Protein AF-A0A7S2AMC4-F1 (afdb_monomer_lite)

Secondary structure (DSSP, 8-state):
--------SS-----EEEETTEEEEPPPPS-GGGGS----THHHHTT-PEEEEETTS-HHHHHHHHTTS-TT-EEEEES--EE--HHHHHHHHHHHHTT----HHHHHS-EE-B-PPPPPTT-S-----B--GGGGHHHHHHHHT-

Organism: NCBI:txid327968

pLDDT: mean 94.4, std 9.51, range [54.88, 98.69]

Sequence (146 aa):
PVGIGVSCSADRQAKAKITEEGVFLEELETEPAKYLPDVQEGALEKGGEIVKVDLNNPMEDNLKLLSKYPVKTRLALTGTIIVARDIAHARMQQMIDEGKGLPDYIKKYPVYYAGPAKTPAGMPSGSFGPTTAGRMDPYVGPFQSL

InterPro domains:
  IPR004647 Fe-S hydro-lyase, tartrate dehydratase beta-type, catalytic domain [PF05683] (22-144)
  IPR036660 Fe-S hydro-lyase, tartrate dehydratase beta-type, catalytic domain superfamily [G3DSA:3.20.130.10] (40-146)
  IPR036660 Fe-S hydro-lyase, tartrate dehydratase beta-type, catalytic domain superfamily [SSF117457] (53-144)
  IPR051208 Class-I Fumarase/Tartrate Dehydratase [PTHR30389] (1-145)

Foldseek 3Di:
DDDDDDDDPPNDDKDWDQDPVGIDIHDDDPCCVVVDDDDDVVVVCVLDDEAEAEQVPWPVVSVVVVVVDDPSHHYDYDYDEAEDADVRLVVQVVCVVVVNHHDPRPVGGHYFHWDFDDADPPHPGHDIDGDDPVSNVVRPVVNVVD

Radius of gyration: 21.95 Å; chains: 1; bounding box: 49×46×64 Å

Structure (mmCIF, N/CA/C/O backbone):
data_AF-A0A7S2AMC4-F1
#
_entry.id   AF-A0A7S2AMC4-F1
#
loop_
_atom_site.group_PDB
_atom_site.id
_atom_site.type_symbol
_atom_site.label_atom_id
_atom_site.label_alt_id
_atom_site.label_comp_id
_atom_site.label_asym_id
_atom_site.label_entity_id
_atom_site.label_seq_id
_atom_site.pdbx_PDB_ins_code
_atom_site.Cartn_x
_atom_site.Cartn_y
_atom_site.Cartn_z
_atom_site.occupancy
_atom_site.B_iso_or_equiv
_atom_site.auth_seq_id
_atom_site.auth_comp_id
_atom_site.auth_asym_id
_atom_site.auth_atom_id
_atom_site.pdbx_PDB_model_num
ATOM 1 N N . PRO A 1 1 ? 18.591 26.266 -15.839 1.00 84.44 1 PRO A N 1
ATOM 2 C CA . PRO A 1 1 ? 17.457 25.623 -15.125 1.00 84.44 1 PRO A CA 1
ATOM 3 C C . PRO A 1 1 ? 17.989 24.421 -14.335 1.00 84.44 1 PRO A C 1
ATOM 5 O O . PRO A 1 1 ? 18.938 23.802 -14.807 1.00 84.44 1 PRO A O 1
ATOM 8 N N . VAL A 1 2 ? 17.429 24.116 -13.161 1.00 94.00 2 VAL A N 1
ATOM 9 C CA . VAL A 1 2 ? 17.822 22.954 -12.339 1.00 94.00 2 VAL A CA 1
ATOM 10 C C . VAL A 1 2 ? 16.603 22.052 -12.169 1.00 94.00 2 VAL A C 1
ATOM 12 O O . VAL A 1 2 ? 15.536 22.539 -11.808 1.00 94.00 2 VAL A O 1
ATOM 15 N N . GLY A 1 3 ? 16.757 20.759 -12.457 1.00 96.94 3 GLY A N 1
ATOM 16 C CA . GLY A 1 3 ? 15.725 19.738 -12.272 1.00 96.94 3 GLY A CA 1
ATOM 17 C C . GLY A 1 3 ? 16.193 18.668 -11.289 1.00 96.94 3 GLY A C 1
ATOM 18 O O . GLY A 1 3 ? 17.372 18.322 -11.274 1.00 96.94 3 GLY A O 1
ATOM 19 N N . ILE A 1 4 ? 15.270 18.157 -10.474 1.00 97.31 4 ILE A N 1
ATOM 20 C CA . ILE A 1 4 ? 15.518 17.088 -9.500 1.00 97.31 4 ILE A CA 1
ATOM 21 C C . ILE A 1 4 ? 14.475 15.995 -9.735 1.00 97.31 4 ILE A C 1
ATOM 23 O O . ILE A 1 4 ? 13.281 16.280 -9.807 1.00 97.31 4 ILE A O 1
ATOM 27 N N . GLY A 1 5 ? 14.931 14.751 -9.859 1.00 96.56 5 GLY A N 1
ATOM 28 C CA . GLY A 1 5 ? 14.093 13.576 -10.070 1.00 96.56 5 GLY A CA 1
ATOM 29 C C . GLY A 1 5 ? 14.729 12.343 -9.439 1.00 96.56 5 GLY A C 1
ATOM 30 O O . GLY A 1 5 ? 15.911 12.352 -9.101 1.00 96.56 5 GLY A O 1
ATOM 31 N N . VAL A 1 6 ? 13.934 11.293 -9.259 1.00 97.88 6 VAL A N 1
ATOM 32 C CA . VAL A 1 6 ? 14.369 10.037 -8.640 1.00 97.88 6 VAL A CA 1
ATOM 33 C C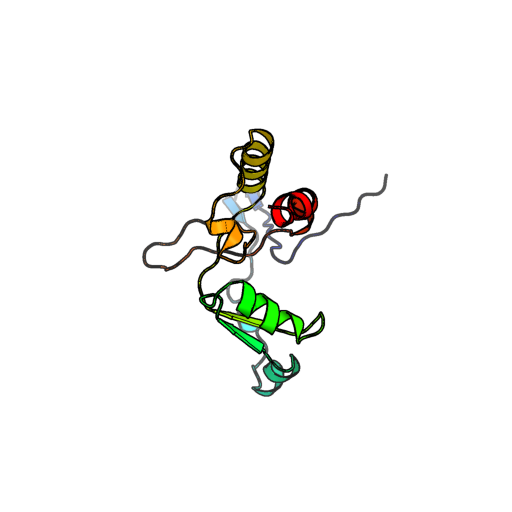 . VAL A 1 6 ? 13.881 8.852 -9.462 1.00 97.88 6 VAL A C 1
ATOM 35 O O . VAL A 1 6 ? 12.782 8.899 -10.016 1.00 97.88 6 VAL A O 1
ATOM 38 N N . SER A 1 7 ? 14.673 7.781 -9.490 1.00 97.44 7 SER A N 1
ATOM 39 C CA . SER A 1 7 ? 14.153 6.441 -9.761 1.00 97.44 7 SER A CA 1
ATOM 40 C C . SER A 1 7 ? 13.874 5.751 -8.429 1.00 97.44 7 SER A C 1
ATOM 42 O O . SER A 1 7 ? 14.609 5.931 -7.457 1.00 97.44 7 SER A O 1
ATOM 44 N N . CYS A 1 8 ? 12.762 5.031 -8.350 1.00 96.75 8 CYS A N 1
ATOM 45 C CA . CYS A 1 8 ? 12.323 4.374 -7.119 1.00 96.75 8 CYS A CA 1
ATOM 46 C C . CYS A 1 8 ? 12.836 2.928 -7.049 1.00 96.75 8 CYS A C 1
ATOM 48 O O . CYS A 1 8 ? 13.524 2.468 -7.950 1.00 96.75 8 CYS A O 1
ATOM 50 N N . SER A 1 9 ? 12.457 2.170 -6.015 1.00 96.94 9 SER A N 1
ATOM 51 C CA . SER A 1 9 ? 12.808 0.741 -5.913 1.00 96.94 9 SER A CA 1
ATOM 52 C C . SER A 1 9 ? 12.340 -0.097 -7.108 1.00 96.94 9 SER A C 1
ATOM 54 O O . SER A 1 9 ? 12.904 -1.149 -7.377 1.00 96.94 9 SER A O 1
ATOM 56 N N . ALA A 1 10 ? 11.312 0.358 -7.829 1.00 96.12 10 ALA A N 1
ATOM 57 C CA . ALA A 1 10 ? 10.878 -0.231 -9.089 1.00 96.12 10 ALA A CA 1
ATOM 58 C C . ALA A 1 10 ? 11.590 0.437 -10.284 1.00 96.12 10 ALA A C 1
ATOM 60 O O . ALA A 1 10 ? 10.920 0.961 -11.183 1.00 96.12 10 ALA A O 1
ATOM 61 N N . ASP A 1 11 ? 12.925 0.424 -10.254 1.00 97.56 11 ASP A N 1
ATOM 62 C CA . ASP A 1 11 ? 13.824 0.920 -11.304 1.00 97.56 11 ASP A CA 1
ATOM 63 C C . ASP A 1 11 ? 13.718 0.019 -12.541 1.00 97.56 11 ASP A C 1
ATOM 65 O O . ASP A 1 11 ? 14.034 -1.169 -12.489 1.00 97.56 11 ASP A O 1
ATOM 69 N N . ARG A 1 12 ? 13.123 0.536 -13.619 1.00 97.56 12 ARG A N 1
ATOM 70 C CA . ARG A 1 12 ? 12.601 -0.274 -14.733 1.00 97.56 12 ARG A CA 1
ATOM 71 C C . ARG A 1 12 ? 12.809 0.441 -16.059 1.00 97.56 12 ARG A C 1
ATOM 73 O O . ARG A 1 12 ? 11.884 1.036 -16.612 1.00 97.56 12 ARG A O 1
ATOM 80 N N . GLN A 1 13 ? 14.021 0.331 -16.576 1.00 97.88 13 GLN A N 1
ATOM 81 C CA . GLN A 1 13 ? 14.412 0.792 -17.902 1.00 97.88 13 GLN A CA 1
ATOM 82 C C . GLN A 1 13 ? 15.169 -0.321 -18.623 1.00 97.88 13 GLN A C 1
ATOM 84 O O . GLN A 1 13 ? 15.856 -1.114 -17.988 1.00 97.88 13 GLN A O 1
ATOM 89 N N . ALA A 1 14 ? 15.036 -0.360 -19.946 1.00 98.12 14 ALA A N 1
ATOM 90 C CA . ALA A 1 14 ? 15.844 -1.200 -20.817 1.00 98.12 14 ALA A CA 1
ATOM 91 C C . ALA A 1 14 ? 16.084 -0.451 -22.132 1.00 98.12 14 ALA A C 1
ATOM 93 O O . ALA A 1 14 ? 15.144 0.066 -22.743 1.00 98.12 14 ALA A O 1
ATOM 94 N N . LYS A 1 15 ? 17.339 -0.360 -22.564 1.00 98.38 15 LYS A N 1
ATOM 95 C CA . LYS A 1 15 ? 17.722 0.201 -23.863 1.00 98.38 15 LYS A CA 1
ATOM 96 C C . LYS A 1 15 ? 17.485 -0.823 -24.965 1.00 98.38 15 LYS A C 1
ATOM 98 O O . LYS A 1 15 ? 17.599 -2.021 -24.746 1.00 98.38 15 LYS A O 1
ATOM 103 N N . ALA A 1 16 ? 17.219 -0.352 -26.175 1.00 98.44 16 ALA A N 1
ATOM 104 C CA . ALA A 1 16 ? 17.130 -1.196 -27.360 1.00 98.44 16 ALA A CA 1
ATOM 105 C C . ALA A 1 16 ? 17.794 -0.503 -28.553 1.00 98.44 16 ALA A C 1
ATOM 107 O O . ALA A 1 16 ? 17.877 0.726 -28.594 1.00 98.44 16 ALA A O 1
ATOM 108 N N . LYS A 1 17 ? 18.257 -1.285 -29.528 1.00 98.44 17 LYS A N 1
ATOM 109 C CA . LYS A 1 17 ? 18.746 -0.777 -30.817 1.00 98.44 17 LYS A CA 1
ATOM 110 C C . LYS A 1 17 ? 18.361 -1.724 -31.949 1.00 98.44 17 LYS A C 1
ATOM 112 O O . LYS A 1 17 ? 18.228 -2.926 -31.741 1.00 98.44 17 LYS A O 1
ATOM 117 N N . ILE A 1 18 ? 18.206 -1.172 -33.147 1.00 98.69 18 ILE A N 1
ATOM 118 C CA . ILE A 1 18 ? 17.963 -1.921 -34.382 1.00 98.69 18 ILE A CA 1
ATOM 119 C C . ILE A 1 18 ? 19.137 -1.633 -35.314 1.00 98.69 18 ILE A C 1
ATOM 121 O O . ILE A 1 18 ? 19.506 -0.471 -35.490 1.00 98.69 18 ILE A O 1
ATOM 125 N N . THR A 1 19 ? 19.735 -2.677 -35.874 1.00 98.19 19 THR A N 1
ATOM 126 C CA . THR A 1 19 ? 20.827 -2.586 -36.851 1.00 98.19 19 THR A CA 1
ATOM 127 C C . THR A 1 19 ? 20.517 -3.482 -38.051 1.00 98.19 19 THR A C 1
ATOM 129 O O . THR A 1 19 ? 19.498 -4.173 -38.071 1.00 98.19 19 THR A O 1
ATOM 132 N N . GLU A 1 20 ? 21.397 -3.493 -39.053 1.00 98.25 20 GLU A N 1
ATOM 133 C CA . GLU A 1 20 ? 21.318 -4.452 -40.166 1.00 98.25 20 GLU A CA 1
ATOM 134 C C . GLU A 1 20 ? 21.413 -5.921 -39.712 1.00 98.25 20 GLU A C 1
ATOM 136 O O . GLU A 1 20 ? 20.915 -6.811 -40.395 1.00 98.25 20 GLU A O 1
ATOM 141 N N . GLU A 1 21 ? 21.988 -6.169 -38.532 1.00 97.69 21 GLU A N 1
ATOM 142 C CA . GLU A 1 21 ? 22.149 -7.501 -37.939 1.00 97.69 21 GLU A CA 1
ATOM 143 C C . GLU A 1 21 ? 20.908 -7.962 -37.153 1.00 97.69 21 GLU A C 1
ATOM 145 O O . GLU A 1 21 ? 20.806 -9.135 -36.800 1.00 97.69 21 GLU A O 1
ATOM 150 N N . GLY A 1 22 ? 19.957 -7.061 -36.868 1.00 98.50 22 GLY A N 1
ATOM 151 C CA . GLY A 1 22 ? 18.700 -7.398 -36.200 1.00 98.50 22 GLY A CA 1
ATOM 152 C C . GLY A 1 22 ? 18.280 -6.434 -35.089 1.00 98.50 22 GLY A C 1
ATOM 153 O O . GLY A 1 22 ? 18.605 -5.245 -35.091 1.00 98.50 22 GLY A O 1
ATOM 154 N N . VAL A 1 23 ? 17.498 -6.959 -34.142 1.00 98.44 23 VAL A N 1
ATOM 155 C CA . VAL A 1 23 ? 16.931 -6.216 -33.008 1.00 98.44 23 VAL A CA 1
ATOM 156 C C . VAL A 1 23 ? 17.636 -6.637 -31.725 1.00 98.44 23 VAL A C 1
ATOM 158 O O . VAL A 1 23 ? 17.700 -7.820 -31.406 1.00 98.44 23 VAL A O 1
ATOM 161 N N . PHE A 1 24 ? 18.121 -5.656 -30.970 1.00 98.44 24 PHE A N 1
ATOM 162 C CA . PHE A 1 24 ? 18.874 -5.858 -29.738 1.00 98.44 24 PHE A CA 1
ATOM 163 C C . PHE A 1 24 ? 18.172 -5.164 -28.578 1.00 98.44 24 PHE A C 1
ATOM 165 O O . PHE A 1 24 ? 17.702 -4.031 -28.711 1.00 98.44 24 PHE A O 1
ATOM 172 N N . LEU A 1 25 ? 18.167 -5.826 -27.427 1.00 98.56 25 LEU A N 1
ATOM 173 C CA . LEU A 1 25 ? 17.632 -5.327 -26.167 1.00 98.56 25 LEU A CA 1
ATOM 174 C C . LEU A 1 25 ? 18.726 -5.422 -25.096 1.00 98.56 25 LEU A C 1
ATOM 176 O O . LEU A 1 25 ? 19.546 -6.335 -25.135 1.00 98.56 25 LEU A O 1
ATOM 180 N N . GLU A 1 26 ? 18.755 -4.464 -24.173 1.00 98.56 26 GLU A N 1
ATOM 181 C CA . GLU A 1 26 ? 19.620 -4.482 -22.995 1.00 98.56 26 GLU A CA 1
ATOM 182 C C . GLU A 1 26 ? 19.360 -5.741 -22.169 1.00 98.56 26 GLU A C 1
ATOM 184 O O . GLU A 1 26 ? 18.217 -6.054 -21.826 1.00 98.56 26 GLU A O 1
ATOM 189 N N . GLU A 1 27 ? 20.434 -6.462 -21.864 1.00 98.12 27 GLU A N 1
ATOM 190 C CA . GLU A 1 27 ? 20.382 -7.624 -20.993 1.00 98.12 27 GLU A CA 1
ATOM 191 C C . GLU A 1 27 ? 20.265 -7.158 -19.540 1.00 98.12 27 GLU A C 1
ATOM 193 O O . GLU A 1 27 ? 21.108 -6.415 -19.035 1.00 98.12 27 GLU A O 1
ATOM 198 N N . LEU A 1 28 ? 19.191 -7.584 -18.879 1.00 98.19 28 LEU A N 1
ATOM 199 C CA . LEU A 1 28 ? 18.992 -7.391 -17.447 1.00 98.19 28 LEU A CA 1
ATOM 200 C C . LEU A 1 28 ? 19.415 -8.650 -16.687 1.00 98.19 28 LEU A C 1
ATOM 202 O O . LEU A 1 28 ? 19.503 -9.737 -17.254 1.00 98.19 28 LEU A O 1
ATOM 206 N N . GLU A 1 29 ? 19.623 -8.508 -15.380 1.00 97.56 29 GLU A N 1
ATOM 207 C CA . GLU A 1 29 ? 19.913 -9.640 -14.501 1.00 97.56 29 GLU A CA 1
ATOM 208 C C . GLU A 1 29 ? 18.783 -10.681 -14.521 1.00 97.56 29 GLU A C 1
ATOM 210 O O . GLU A 1 29 ? 17.628 -10.357 -14.233 1.00 97.56 29 GLU A O 1
ATOM 215 N N . THR A 1 30 ? 19.129 -11.943 -14.786 1.00 97.69 30 THR A N 1
ATOM 216 C CA . THR A 1 30 ? 18.181 -13.071 -14.797 1.00 97.69 30 THR A CA 1
ATOM 217 C C . THR A 1 30 ? 18.292 -13.969 -13.562 1.00 97.69 30 THR A C 1
ATOM 219 O O . THR A 1 30 ? 17.340 -14.685 -13.253 1.00 97.69 30 THR A O 1
ATOM 222 N N . GLU A 1 31 ? 19.382 -13.871 -12.790 1.00 97.31 31 GLU A N 1
ATOM 223 C CA . GLU A 1 31 ? 19.621 -14.615 -11.548 1.00 97.31 31 GLU A CA 1
ATOM 224 C C . GLU A 1 31 ? 19.772 -13.672 -10.333 1.00 97.31 31 GLU A C 1
ATOM 226 O O . GLU A 1 31 ? 20.808 -13.653 -9.658 1.00 97.31 31 GLU A O 1
ATOM 231 N N . PRO A 1 32 ? 18.732 -12.888 -9.976 1.00 96.06 32 PRO A N 1
ATOM 232 C CA . PRO A 1 32 ? 18.831 -11.893 -8.905 1.00 96.06 32 PRO A CA 1
ATOM 233 C C . PRO A 1 32 ? 19.071 -12.506 -7.515 1.00 96.06 32 PRO A C 1
ATOM 235 O O . PRO A 1 32 ? 19.510 -11.808 -6.603 1.00 96.06 32 PRO A O 1
ATOM 238 N N . ALA A 1 33 ? 18.817 -13.807 -7.342 1.00 94.94 33 ALA A N 1
ATOM 239 C CA . ALA A 1 33 ? 19.014 -14.516 -6.079 1.00 94.94 33 ALA A CA 1
ATOM 240 C C . ALA A 1 33 ? 20.468 -14.469 -5.576 1.00 94.94 33 ALA A C 1
ATOM 242 O O . ALA A 1 33 ? 20.681 -14.525 -4.370 1.00 94.94 33 ALA A O 1
ATOM 243 N N . LYS A 1 34 ? 21.460 -14.286 -6.459 1.00 95.00 34 LYS A N 1
ATOM 244 C CA . LYS A 1 34 ? 22.877 -14.158 -6.067 1.00 95.00 34 LYS A CA 1
ATOM 245 C C . LYS A 1 34 ? 23.183 -12.924 -5.210 1.00 95.00 34 LYS A C 1
ATOM 247 O O . LYS A 1 34 ? 24.234 -12.863 -4.583 1.00 95.00 34 LYS A O 1
ATOM 252 N N . TYR A 1 35 ? 22.286 -11.937 -5.201 1.00 93.94 35 TYR A N 1
ATOM 253 C CA . TYR A 1 35 ? 22.394 -10.748 -4.354 1.00 93.94 35 TYR A CA 1
ATOM 254 C C . TYR A 1 35 ? 21.725 -10.927 -2.984 1.00 93.94 35 TYR A C 1
ATOM 256 O O . TYR A 1 35 ? 21.803 -10.022 -2.152 1.00 93.94 35 TYR A O 1
ATOM 264 N N . LEU A 1 36 ? 21.052 -12.059 -2.734 1.00 90.62 36 LEU A N 1
ATOM 265 C CA . LEU A 1 36 ? 20.492 -12.352 -1.419 1.00 90.62 36 LEU A CA 1
ATOM 266 C C . LEU A 1 36 ? 21.629 -12.693 -0.444 1.00 90.62 36 LEU A C 1
ATOM 268 O O . LEU A 1 36 ? 22.444 -13.563 -0.747 1.00 90.62 36 LEU A O 1
ATOM 272 N N . PRO A 1 37 ? 21.701 -12.034 0.724 1.00 86.75 37 PRO A N 1
ATOM 273 C CA . PRO A 1 37 ? 22.659 -12.411 1.753 1.00 86.75 37 PRO A CA 1
ATOM 274 C C . PRO A 1 37 ? 22.268 -13.752 2.386 1.00 86.75 37 PRO A C 1
ATOM 276 O O . PRO A 1 37 ? 21.080 -14.071 2.483 1.00 86.75 37 PRO A O 1
ATOM 279 N N . ASP A 1 38 ? 23.252 -14.490 2.902 1.00 84.19 38 ASP A N 1
ATOM 280 C CA . ASP A 1 38 ? 22.995 -15.666 3.735 1.00 84.19 38 ASP A CA 1
ATOM 281 C C . ASP A 1 38 ? 22.181 -15.251 4.971 1.00 84.19 38 ASP A C 1
ATOM 283 O O . ASP A 1 38 ? 22.629 -14.467 5.816 1.00 84.19 38 ASP A O 1
ATOM 287 N N . VAL A 1 39 ? 20.943 -15.741 5.059 1.00 70.62 39 VAL A N 1
ATOM 288 C CA . VAL A 1 39 ? 20.004 -15.362 6.118 1.00 70.62 39 VAL A CA 1
ATOM 289 C C . VAL A 1 39 ? 20.417 -16.046 7.418 1.00 70.62 39 VAL A C 1
ATOM 291 O O . VAL A 1 39 ? 20.133 -17.218 7.639 1.00 70.62 39 VAL A O 1
ATOM 294 N N . GLN A 1 40 ? 21.075 -15.305 8.305 1.00 66.25 40 GLN A N 1
ATOM 295 C CA . GLN A 1 40 ? 21.269 -15.724 9.693 1.00 66.25 40 GLN A CA 1
ATOM 296 C C . GLN A 1 40 ? 19.997 -15.389 10.483 1.00 66.25 40 GLN A C 1
ATOM 298 O O . GLN A 1 40 ? 19.512 -14.261 10.396 1.00 66.25 40 GLN A O 1
ATOM 303 N N . GLU A 1 41 ? 19.465 -16.332 11.267 1.00 58.59 41 GLU A N 1
ATOM 304 C CA . GLU A 1 41 ? 18.220 -16.165 12.046 1.00 58.59 41 GLU A CA 1
ATOM 305 C C . GLU A 1 41 ? 18.202 -14.862 12.878 1.00 58.59 41 GLU A C 1
ATOM 307 O O . GLU A 1 41 ? 17.189 -14.163 12.927 1.00 58.59 41 GLU A O 1
ATOM 312 N N . GLY A 1 42 ? 19.356 -14.436 13.409 1.00 56.88 42 GLY A N 1
ATOM 313 C CA . GLY A 1 42 ? 19.501 -13.187 14.171 1.00 56.88 42 GLY A CA 1
ATOM 314 C C . GLY A 1 42 ? 19.389 -11.882 13.361 1.00 56.88 42 GLY A C 1
ATOM 315 O O . GLY A 1 42 ? 19.241 -10.806 13.942 1.00 56.88 42 GLY A O 1
ATOM 316 N N . ALA A 1 43 ? 19.436 -11.918 12.025 1.00 58.94 43 ALA A N 1
ATOM 317 C CA . ALA A 1 43 ? 19.258 -10.724 11.191 1.00 58.94 43 ALA A CA 1
ATOM 318 C C . ALA A 1 43 ? 17.800 -10.226 11.187 1.00 58.94 43 ALA A C 1
ATOM 320 O O . ALA A 1 43 ? 17.562 -9.024 11.052 1.00 58.94 43 ALA A O 1
ATOM 321 N N . LEU A 1 44 ? 16.832 -11.128 11.392 1.00 55.91 44 LEU A N 1
ATOM 322 C CA . LEU A 1 44 ? 15.398 -10.819 11.464 1.00 55.91 44 LEU A CA 1
ATOM 323 C C . LEU A 1 44 ? 14.983 -10.265 12.841 1.00 55.91 44 LEU A C 1
ATOM 325 O O . LEU A 1 44 ? 14.035 -9.475 12.938 1.00 55.91 44 LEU A O 1
ATOM 329 N N . GLU A 1 45 ? 15.731 -10.619 13.890 1.00 54.88 45 GLU A N 1
ATOM 330 C CA . GLU A 1 45 ? 15.515 -10.160 15.270 1.00 54.88 45 GLU A CA 1
ATOM 331 C C . GLU A 1 45 ? 15.943 -8.704 15.500 1.00 54.88 45 GLU A C 1
ATOM 333 O O . GLU A 1 45 ? 15.400 -8.021 16.369 1.00 54.88 45 GLU A O 1
ATOM 338 N N . LYS A 1 46 ? 16.835 -8.161 14.656 1.00 56.38 46 LYS A N 1
ATOM 339 C CA . LYS A 1 46 ? 17.252 -6.744 14.713 1.00 56.38 46 LYS A CA 1
ATOM 340 C C . LYS A 1 46 ? 16.103 -5.748 14.498 1.00 56.38 46 LYS A C 1
ATOM 342 O O . LYS A 1 46 ? 16.270 -4.563 14.769 1.00 56.38 46 LYS A O 1
ATOM 347 N N . GLY A 1 47 ? 14.946 -6.207 14.014 1.00 61.00 47 GLY A N 1
ATOM 348 C CA . GLY A 1 47 ? 13.753 -5.385 13.792 1.00 61.00 47 GLY A CA 1
ATOM 349 C C . GLY A 1 47 ? 12.882 -5.132 15.031 1.00 61.00 47 GLY A C 1
ATOM 350 O O . GLY A 1 47 ? 11.811 -4.545 14.881 1.00 61.00 47 GLY A O 1
ATOM 351 N N . GLY A 1 48 ? 13.297 -5.586 16.220 1.00 71.00 48 GLY A N 1
ATOM 352 C CA . GLY A 1 48 ? 12.558 -5.399 17.473 1.00 71.00 48 GLY A CA 1
ATOM 353 C C . GLY A 1 48 ? 11.297 -6.262 17.592 1.00 71.00 48 GLY A C 1
ATOM 354 O O . GLY A 1 48 ? 10.973 -7.057 16.704 1.00 71.00 48 GLY A O 1
ATOM 355 N N . GLU A 1 49 ? 10.575 -6.104 18.701 1.00 83.25 49 GLU A N 1
ATOM 356 C CA . GLU A 1 49 ? 9.329 -6.829 18.972 1.00 83.25 49 GLU A CA 1
ATOM 357 C C . GLU A 1 49 ? 8.263 -6.538 17.897 1.00 83.25 49 GLU A C 1
ATOM 359 O O . GLU A 1 49 ? 8.077 -5.395 17.473 1.00 83.25 49 GLU A O 1
ATOM 364 N N . ILE A 1 50 ? 7.577 -7.586 17.428 1.00 91.62 50 ILE A N 1
ATOM 365 C CA . ILE A 1 50 ? 6.454 -7.476 16.488 1.00 91.62 50 ILE A CA 1
ATOM 366 C C . ILE A 1 50 ? 5.160 -7.633 17.269 1.00 91.62 50 ILE A C 1
ATOM 368 O O . ILE A 1 50 ? 4.873 -8.712 17.790 1.00 91.62 50 ILE A O 1
ATOM 372 N N . VAL A 1 51 ? 4.328 -6.596 17.260 1.00 94.88 51 VAL A N 1
ATOM 373 C CA . VAL A 1 51 ? 2.981 -6.682 17.823 1.00 94.88 51 VAL A CA 1
ATOM 374 C C . VAL A 1 51 ? 2.049 -7.289 16.778 1.00 94.88 51 VAL A C 1
ATOM 376 O O . VAL A 1 51 ? 1.868 -6.741 15.688 1.00 94.88 51 VAL A O 1
ATOM 379 N N . LYS A 1 52 ? 1.450 -8.437 17.096 1.00 96.69 52 LYS A N 1
ATOM 380 C CA . LYS A 1 52 ? 0.429 -9.067 16.251 1.00 96.69 52 LYS A CA 1
ATOM 381 C C . LYS A 1 52 ? -0.924 -8.405 16.502 1.00 96.69 52 LYS A C 1
ATOM 383 O O . LYS A 1 52 ? -1.321 -8.246 17.652 1.00 96.69 52 LYS A O 1
ATOM 388 N N . VAL A 1 53 ? -1.628 -8.046 15.434 1.00 97.75 53 VAL A N 1
ATOM 389 C CA . VAL A 1 53 ? -2.936 -7.381 15.495 1.00 97.75 53 VAL A CA 1
ATOM 390 C C . VAL A 1 53 ? -3.925 -8.145 14.622 1.00 97.75 53 VAL A C 1
ATOM 392 O O . VAL A 1 53 ? -3.700 -8.303 13.420 1.00 97.75 53 VAL A O 1
ATOM 395 N N . ASP A 1 54 ? -5.021 -8.603 15.225 1.00 98.06 54 ASP A N 1
ATOM 396 C CA . ASP A 1 54 ? -6.142 -9.214 14.508 1.00 98.06 54 ASP A CA 1
ATOM 397 C C . ASP A 1 54 ? -7.203 -8.156 14.178 1.00 98.06 54 ASP A C 1
ATOM 399 O O . ASP A 1 54 ? -7.941 -7.684 15.043 1.00 98.06 54 ASP A O 1
ATOM 403 N N . LEU A 1 55 ? -7.270 -7.796 12.900 1.00 98.19 55 LEU A N 1
ATOM 404 C CA . LEU A 1 55 ? -8.160 -6.791 12.334 1.00 98.19 55 LEU A CA 1
ATOM 405 C C . LEU A 1 55 ? -9.622 -7.242 12.259 1.00 98.19 55 LEU A C 1
ATOM 407 O O . LEU A 1 55 ? -10.482 -6.419 11.960 1.00 98.19 55 LEU A O 1
ATOM 411 N N . ASN A 1 56 ? -9.920 -8.520 12.512 1.00 97.44 56 ASN A N 1
ATOM 412 C CA . ASN A 1 56 ? -11.303 -8.994 12.574 1.00 97.44 56 ASN A CA 1
ATOM 413 C C . ASN A 1 56 ? -11.988 -8.645 13.905 1.00 97.44 56 ASN A C 1
ATOM 415 O O . ASN A 1 56 ? -13.207 -8.780 14.012 1.00 97.44 56 ASN A O 1
ATOM 419 N N . ASN A 1 57 ? -11.231 -8.177 14.904 1.00 96.75 57 ASN A N 1
ATOM 420 C CA . ASN A 1 57 ? -11.804 -7.591 16.113 1.00 96.75 57 ASN A CA 1
ATOM 421 C C . ASN A 1 57 ? -12.551 -6.281 15.799 1.00 96.75 57 ASN A C 1
ATOM 423 O O . ASN A 1 57 ? -12.228 -5.607 14.815 1.00 96.75 57 ASN A O 1
ATOM 427 N N . PRO A 1 58 ? -13.514 -5.865 16.645 1.00 96.62 58 PRO A N 1
ATOM 428 C CA . PRO A 1 58 ? -14.166 -4.567 16.511 1.00 96.62 58 PRO A CA 1
ATOM 429 C C . PRO A 1 58 ? -13.156 -3.415 16.409 1.00 96.62 58 PRO A C 1
ATOM 431 O O . PRO A 1 58 ? -12.137 -3.403 17.103 1.00 96.62 58 PRO A O 1
ATOM 434 N N . MET A 1 59 ? -13.457 -2.413 15.572 1.00 96.00 59 MET A N 1
ATOM 435 C CA . MET A 1 59 ? -12.584 -1.250 15.347 1.00 96.00 59 MET A CA 1
ATOM 436 C C . MET A 1 59 ? -12.147 -0.589 16.661 1.00 96.00 59 MET A C 1
ATOM 438 O O . MET A 1 59 ? -10.980 -0.252 16.835 1.00 96.00 59 MET A O 1
ATOM 442 N N . GLU A 1 60 ? -13.066 -0.462 17.616 1.00 97.12 60 GLU A N 1
ATOM 443 C CA . GLU A 1 60 ? -12.798 0.158 18.913 1.00 97.12 60 GLU A CA 1
ATOM 444 C C . GLU A 1 60 ? -11.735 -0.602 19.729 1.00 97.12 60 GLU A C 1
ATOM 446 O O . GLU A 1 60 ? -10.884 0.011 20.374 1.00 97.12 60 GLU A O 1
ATOM 451 N N . ASP A 1 61 ? -11.725 -1.933 19.656 1.00 97.81 61 ASP A N 1
ATOM 452 C CA . ASP A 1 61 ? -10.755 -2.769 20.365 1.00 97.81 61 ASP A CA 1
ATOM 453 C C . ASP A 1 61 ? -9.383 -2.726 19.694 1.00 97.81 61 ASP A C 1
ATOM 455 O O . ASP A 1 61 ? -8.359 -2.619 20.375 1.00 97.81 61 ASP A O 1
ATOM 459 N N . ASN A 1 62 ? -9.357 -2.702 18.358 1.00 97.38 62 ASN A N 1
ATOM 460 C CA . ASN A 1 62 ? -8.132 -2.468 17.598 1.00 97.38 62 ASN A CA 1
ATOM 461 C C . ASN A 1 62 ? -7.523 -1.098 17.934 1.00 97.38 62 ASN A C 1
ATOM 463 O O . ASN A 1 62 ? -6.325 -1.012 18.197 1.00 97.38 62 ASN A O 1
ATOM 467 N N . LEU A 1 63 ? -8.330 -0.036 18.023 1.00 97.88 63 LEU A N 1
ATOM 468 C CA . LEU A 1 63 ? -7.864 1.295 18.429 1.00 97.88 63 LEU A CA 1
ATOM 469 C C . LEU A 1 63 ? -7.323 1.310 19.867 1.00 97.88 63 LEU A C 1
ATOM 471 O O . LEU A 1 63 ? -6.248 1.870 20.106 1.00 97.88 63 LEU A O 1
ATOM 475 N N . LYS A 1 64 ? -8.007 0.658 20.820 1.00 98.38 64 LYS A N 1
ATOM 476 C CA . LYS A 1 64 ? -7.533 0.520 22.211 1.00 98.38 64 LYS A CA 1
ATOM 477 C C . LYS A 1 64 ? -6.205 -0.229 22.288 1.00 98.38 64 LYS A C 1
ATOM 479 O O . LYS A 1 64 ? -5.353 0.130 23.098 1.00 98.38 64 LYS A O 1
ATOM 484 N N . LEU A 1 65 ? -6.019 -1.272 21.476 1.00 97.62 65 LEU A N 1
ATOM 485 C CA . LEU A 1 65 ? -4.761 -2.015 21.404 1.00 97.62 65 LEU A CA 1
ATOM 486 C C . LEU A 1 65 ? -3.638 -1.142 20.835 1.00 97.62 65 LEU A C 1
ATOM 488 O O . LEU A 1 65 ? -2.592 -1.017 21.466 1.00 97.62 65 LEU A O 1
ATOM 492 N N . LEU A 1 66 ? -3.863 -0.518 19.676 1.00 97.81 66 LEU A N 1
ATOM 493 C CA . LEU A 1 66 ? -2.864 0.305 18.989 1.00 97.81 66 LEU A CA 1
ATOM 494 C C . LEU A 1 66 ? -2.440 1.523 19.822 1.00 97.81 66 LEU A C 1
ATOM 496 O O . LEU A 1 66 ? -1.263 1.871 19.827 1.00 97.81 66 LEU A O 1
ATOM 500 N N . SER A 1 67 ? -3.357 2.109 20.598 1.00 98.12 67 SER A N 1
ATOM 501 C CA . SER A 1 67 ? -3.076 3.259 21.476 1.00 98.12 67 SER A CA 1
ATOM 502 C C . SER A 1 67 ? -2.088 2.958 22.613 1.00 98.12 67 SER A C 1
ATOM 504 O O . SER A 1 67 ? -1.597 3.884 23.253 1.00 98.12 67 SER A O 1
ATOM 506 N N . LYS A 1 68 ? -1.778 1.681 22.884 1.00 97.94 68 LYS A N 1
ATOM 507 C CA . LYS A 1 68 ? -0.795 1.281 23.907 1.00 97.94 68 LYS A CA 1
ATOM 508 C C . LYS A 1 68 ? 0.651 1.422 23.435 1.00 97.94 68 LYS A C 1
ATOM 510 O O . LYS A 1 68 ? 1.559 1.349 24.259 1.00 97.94 68 LYS A O 1
ATOM 515 N N . TYR A 1 69 ? 0.875 1.584 22.132 1.00 96.75 69 TYR A N 1
ATOM 516 C CA . TYR A 1 69 ? 2.203 1.540 21.535 1.00 96.75 69 TYR A CA 1
ATOM 517 C C . TYR A 1 69 ? 2.593 2.894 20.931 1.00 96.75 69 TYR A C 1
ATOM 519 O O . TYR A 1 69 ? 1.753 3.571 20.338 1.00 96.75 69 TYR A O 1
ATOM 527 N N . PRO A 1 70 ? 3.869 3.304 21.045 1.00 96.50 70 PRO A N 1
ATOM 528 C CA . PRO A 1 70 ? 4.342 4.528 20.417 1.00 96.50 70 PRO A CA 1
ATOM 529 C C . PRO A 1 70 ? 4.460 4.375 18.893 1.00 96.50 70 PRO A C 1
ATOM 531 O O . PRO A 1 70 ? 4.481 3.275 18.336 1.00 96.50 70 PRO A O 1
ATOM 534 N N . VAL A 1 71 ? 4.614 5.506 18.202 1.00 96.31 71 VAL A N 1
ATOM 535 C CA . VAL A 1 71 ? 5.020 5.513 16.789 1.00 96.31 71 VAL A CA 1
ATOM 536 C C . VAL A 1 71 ? 6.347 4.766 16.597 1.00 96.31 71 VAL A C 1
ATOM 538 O O . VAL A 1 71 ? 7.180 4.728 17.501 1.00 96.31 71 VAL A O 1
ATOM 541 N N . LYS A 1 72 ? 6.567 4.227 15.390 1.00 94.00 72 LYS A N 1
ATOM 542 C CA . LYS A 1 72 ? 7.695 3.344 15.011 1.00 94.00 72 LYS A CA 1
ATOM 543 C C . LYS A 1 72 ? 7.609 1.901 15.530 1.00 9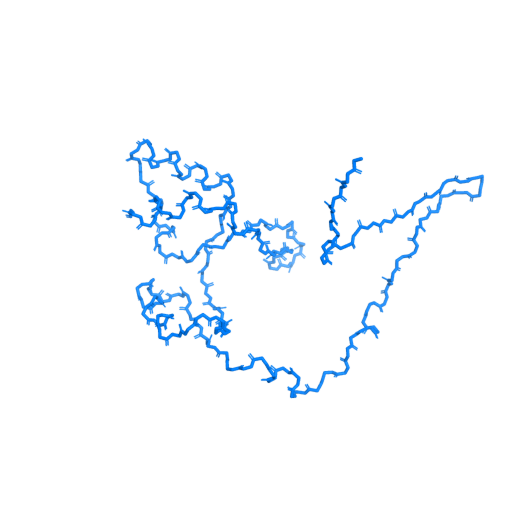4.00 72 LYS A C 1
ATOM 545 O O . LYS A 1 72 ? 8.453 1.098 15.141 1.00 94.00 72 LYS A O 1
ATOM 550 N N . THR A 1 73 ? 6.602 1.539 16.328 1.00 94.00 73 THR A N 1
ATOM 551 C CA . THR A 1 73 ? 6.348 0.130 16.670 1.00 94.00 73 THR A CA 1
ATOM 552 C C . THR A 1 73 ? 5.989 -0.678 15.423 1.00 94.00 73 THR A C 1
ATOM 554 O O . THR A 1 73 ? 5.142 -0.274 14.624 1.00 94.00 73 THR A O 1
ATOM 557 N N . ARG A 1 74 ? 6.633 -1.836 15.254 1.00 93.94 74 ARG A N 1
ATOM 558 C CA . ARG A 1 74 ? 6.386 -2.755 14.139 1.00 93.94 74 ARG A CA 1
ATOM 559 C C . ARG A 1 74 ? 5.153 -3.613 14.423 1.00 93.94 74 ARG A C 1
ATOM 561 O O . ARG A 1 74 ? 5.051 -4.231 15.480 1.00 93.94 74 ARG A O 1
ATOM 568 N N . LEU A 1 75 ? 4.244 -3.678 13.452 1.00 95.69 75 LEU A N 1
ATOM 569 C CA . LEU A 1 75 ? 2.999 -4.442 13.545 1.00 95.69 75 LEU A CA 1
ATOM 570 C C . LEU A 1 75 ? 2.966 -5.567 12.505 1.00 95.69 75 LEU A C 1
ATOM 572 O O . LEU A 1 75 ? 3.449 -5.393 11.386 1.00 95.69 75 LEU A O 1
ATOM 576 N N . ALA A 1 76 ? 2.341 -6.689 12.854 1.00 96.69 76 ALA A N 1
ATOM 577 C CA . ALA A 1 76 ? 1.931 -7.733 11.919 1.00 96.69 76 ALA A CA 1
ATOM 578 C C . ALA A 1 76 ? 0.406 -7.852 11.946 1.00 96.69 76 ALA A C 1
ATOM 580 O O . ALA A 1 76 ? -0.174 -8.246 12.957 1.00 96.69 76 ALA A O 1
ATOM 581 N N . LEU A 1 77 ? -0.233 -7.476 10.841 1.00 97.94 77 LEU A N 1
ATOM 582 C CA . LEU A 1 77 ? -1.685 -7.385 10.734 1.00 97.94 77 LEU A CA 1
ATOM 583 C C . LEU A 1 77 ? -2.251 -8.661 10.104 1.00 97.94 77 LEU A C 1
ATOM 585 O O . LEU A 1 77 ? -1.716 -9.154 9.114 1.00 97.94 77 LEU A O 1
ATOM 589 N N . THR A 1 78 ? -3.336 -9.191 10.655 1.00 98.50 78 THR A N 1
ATOM 590 C CA . THR A 1 78 ? -4.084 -10.327 10.095 1.00 98.50 78 THR A CA 1
ATOM 591 C C . THR A 1 78 ? -5.566 -9.993 10.104 1.00 98.50 78 THR A C 1
ATOM 593 O O . THR A 1 78 ? -6.051 -9.478 11.098 1.00 98.50 78 THR A O 1
ATOM 596 N N . GLY A 1 79 ? -6.289 -10.273 9.020 1.00 98.06 79 GLY A N 1
ATOM 597 C CA . GLY A 1 79 ? -7.741 -10.091 8.961 1.00 98.06 79 GLY A CA 1
ATOM 598 C C . GLY A 1 79 ? -8.201 -9.266 7.766 1.00 98.06 79 GLY A C 1
ATOM 599 O O . GLY A 1 79 ? -7.511 -9.171 6.751 1.00 98.06 79 GLY A O 1
ATOM 600 N N . THR A 1 80 ? -9.403 -8.711 7.885 1.00 98.31 80 THR A N 1
ATOM 601 C CA . THR A 1 80 ? -10.097 -8.031 6.786 1.00 98.31 80 THR A CA 1
ATOM 602 C C . THR A 1 80 ? -9.677 -6.568 6.660 1.00 98.31 80 THR A C 1
ATOM 604 O O . THR A 1 80 ? -9.561 -5.849 7.651 1.00 98.31 80 THR A O 1
ATOM 607 N N . ILE A 1 81 ? -9.482 -6.113 5.422 1.00 98.31 81 ILE A N 1
ATOM 608 C CA . ILE A 1 81 ? -9.093 -4.742 5.086 1.00 98.31 81 ILE A CA 1
ATOM 609 C C . ILE A 1 81 ? -9.925 -4.274 3.892 1.00 98.31 81 ILE A C 1
ATOM 611 O O . ILE A 1 81 ? -10.163 -5.038 2.956 1.00 98.31 81 ILE A O 1
ATOM 615 N N . ILE A 1 82 ? -10.332 -3.006 3.897 1.00 98.44 82 ILE A N 1
ATOM 616 C CA . ILE A 1 82 ? -10.971 -2.368 2.746 1.00 98.44 82 ILE A CA 1
ATOM 617 C C . ILE A 1 82 ? -9.916 -1.695 1.883 1.00 98.44 82 ILE A C 1
ATOM 619 O O . ILE A 1 82 ? -9.059 -0.978 2.385 1.00 98.44 82 ILE A O 1
ATOM 623 N N . VAL A 1 83 ? -9.998 -1.880 0.567 1.00 98.56 83 VAL A N 1
ATOM 624 C CA . VAL A 1 83 ? -9.090 -1.224 -0.377 1.00 98.56 83 VAL A CA 1
ATOM 625 C C . VAL A 1 83 ? -9.803 -0.066 -1.056 1.00 98.56 83 VAL A C 1
ATOM 627 O O . VAL A 1 83 ? -10.795 -0.258 -1.755 1.00 98.56 83 VAL A O 1
ATOM 630 N N . ALA A 1 84 ? -9.278 1.142 -0.877 1.00 98.38 84 ALA A N 1
ATOM 631 C CA . ALA A 1 84 ? -9.791 2.344 -1.520 1.00 98.38 84 ALA A CA 1
ATOM 632 C C . ALA A 1 84 ? -8.651 3.339 -1.744 1.00 98.38 84 ALA A C 1
ATOM 634 O O . ALA A 1 84 ? -7.794 3.507 -0.889 1.00 98.38 84 ALA A O 1
ATOM 635 N N . ARG A 1 85 ? -8.643 4.034 -2.883 1.00 98.25 85 ARG A N 1
ATOM 636 C CA . ARG A 1 85 ? -7.672 5.103 -3.187 1.00 98.25 85 ARG A CA 1
ATOM 637 C C . ARG A 1 85 ? -8.364 6.286 -3.865 1.00 98.25 85 ARG A C 1
ATOM 639 O O . ARG A 1 85 ? -9.575 6.419 -3.721 1.00 98.25 85 ARG A O 1
ATOM 646 N N . ASP A 1 86 ? -7.614 7.111 -4.588 1.00 98.31 86 ASP A N 1
ATOM 647 C CA . ASP A 1 86 ? -7.977 8.435 -5.112 1.00 98.31 86 ASP A CA 1
ATOM 648 C C . ASP A 1 86 ? -9.447 8.554 -5.595 1.00 98.31 86 ASP A C 1
ATOM 650 O O . ASP A 1 86 ? -10.223 9.309 -5.015 1.00 98.31 86 ASP A O 1
ATOM 654 N N . ILE A 1 87 ? -9.877 7.767 -6.594 1.00 98.12 87 ILE A N 1
ATOM 655 C CA . ILE A 1 87 ? -11.243 7.855 -7.165 1.00 98.12 87 ILE A CA 1
ATOM 656 C C . ILE A 1 87 ? -12.323 7.429 -6.159 1.00 98.12 87 ILE A C 1
ATOM 658 O O . ILE A 1 87 ? -13.389 8.039 -6.091 1.00 98.12 87 ILE A O 1
ATOM 662 N N . ALA A 1 88 ? -12.054 6.394 -5.360 1.00 98.31 88 ALA A N 1
ATOM 663 C CA . ALA A 1 88 ? -12.994 5.931 -4.345 1.00 98.31 88 ALA A CA 1
ATOM 664 C C . ALA A 1 88 ? -13.167 6.978 -3.233 1.00 98.31 88 ALA A C 1
ATOM 666 O O . ALA A 1 88 ? -14.292 7.239 -2.819 1.00 98.31 88 ALA A O 1
ATOM 667 N N . HIS A 1 89 ? -12.078 7.623 -2.800 1.00 98.50 89 HIS A N 1
ATOM 668 C CA . HIS A 1 89 ? -12.130 8.708 -1.818 1.00 98.50 89 HIS A CA 1
ATOM 669 C C . HIS A 1 89 ? -12.891 9.919 -2.359 1.00 98.50 89 HIS A C 1
ATOM 671 O O . HIS A 1 89 ? -13.796 10.405 -1.689 1.00 98.50 89 HIS A O 1
ATOM 677 N N . ALA A 1 90 ? -12.618 10.339 -3.598 1.00 98.31 90 ALA A N 1
ATOM 678 C CA . ALA A 1 90 ? -13.356 11.426 -4.238 1.00 98.31 90 ALA A CA 1
ATOM 679 C C . ALA A 1 90 ? -14.865 11.131 -4.320 1.00 98.31 90 ALA A C 1
ATOM 681 O O . ALA A 1 90 ? -15.690 11.995 -4.031 1.00 98.31 90 ALA A O 1
ATOM 682 N N . ARG A 1 91 ? -15.244 9.887 -4.647 1.00 98.12 91 ARG A N 1
ATOM 683 C CA . ARG A 1 91 ? -16.654 9.482 -4.687 1.00 98.12 91 ARG A CA 1
ATOM 684 C C . ARG A 1 91 ? -17.302 9.481 -3.303 1.00 98.12 91 ARG A C 1
ATOM 686 O O . ARG A 1 91 ? -18.449 9.900 -3.182 1.00 98.12 91 ARG A O 1
ATOM 693 N N . MET A 1 92 ? -16.591 9.021 -2.277 1.00 98.06 92 MET A N 1
ATOM 694 C CA . MET A 1 92 ? -17.084 9.046 -0.897 1.00 98.06 92 MET A CA 1
ATOM 695 C C . MET A 1 92 ? -17.227 10.476 -0.375 1.00 98.06 92 MET A C 1
ATOM 697 O O . MET A 1 92 ? -18.223 10.775 0.270 1.00 98.06 92 MET A O 1
ATOM 701 N N . GLN A 1 93 ? -16.311 11.380 -0.730 1.00 98.06 93 GLN A N 1
ATOM 702 C CA . GLN A 1 93 ? -16.454 12.800 -0.417 1.00 98.06 93 GLN A CA 1
ATOM 703 C C . GLN A 1 93 ? -17.701 13.395 -1.074 1.00 98.06 93 GLN A C 1
ATOM 705 O O . GLN A 1 93 ? -18.518 14.000 -0.392 1.00 98.06 93 GLN A O 1
ATOM 710 N N . GLN A 1 94 ? -17.920 13.123 -2.363 1.00 98.00 94 GLN A N 1
ATOM 711 C CA . GLN A 1 94 ? -19.138 13.557 -3.047 1.00 98.00 94 GLN A CA 1
ATOM 712 C C . GLN A 1 94 ? -20.408 13.025 -2.356 1.00 98.00 94 GLN A C 1
ATOM 714 O O . GLN A 1 94 ? -21.398 13.740 -2.244 1.00 98.00 94 GLN A O 1
ATOM 719 N N . MET A 1 95 ? -20.401 11.776 -1.876 1.00 97.50 95 MET A N 1
ATOM 720 C CA . MET A 1 95 ? -21.533 11.223 -1.121 1.00 97.50 95 MET A CA 1
ATOM 721 C C . MET A 1 95 ? -21.784 11.979 0.189 1.00 97.50 95 MET A C 1
ATOM 723 O O . MET A 1 95 ? -22.942 12.188 0.547 1.00 97.50 95 MET A O 1
ATOM 727 N N . ILE A 1 96 ? -20.727 12.397 0.889 1.00 96.62 96 ILE A N 1
ATOM 728 C CA . ILE A 1 96 ? -20.833 13.234 2.090 1.00 96.62 96 ILE A CA 1
ATOM 729 C C . ILE A 1 96 ? -21.449 14.588 1.738 1.00 96.62 96 ILE A C 1
ATOM 731 O O . ILE A 1 96 ? -22.412 14.994 2.385 1.00 96.62 96 ILE A O 1
ATOM 735 N N . ASP A 1 97 ? -20.949 15.241 0.689 1.00 96.81 97 ASP A N 1
ATOM 736 C CA . ASP A 1 97 ? -21.425 16.556 0.242 1.00 96.81 97 ASP A CA 1
ATOM 737 C C . ASP A 1 97 ? -22.905 16.508 -0.197 1.00 96.81 97 ASP A C 1
ATOM 739 O O . ASP A 1 97 ? -23.658 17.460 -0.007 1.00 96.81 97 ASP A O 1
ATOM 743 N N . GLU A 1 98 ? -23.350 15.365 -0.732 1.00 97.69 98 GLU A N 1
ATOM 744 C CA . GLU A 1 98 ? -24.746 15.074 -1.090 1.00 97.69 98 GLU A CA 1
ATOM 745 C C . GLU A 1 98 ? -25.620 14.633 0.108 1.00 97.69 98 GLU A C 1
ATOM 747 O O . GLU A 1 98 ? -26.785 14.276 -0.081 1.00 97.69 98 GLU A O 1
ATOM 752 N N . GLY A 1 99 ? -25.084 14.602 1.333 1.00 96.56 99 GLY A N 1
ATOM 753 C CA . GLY A 1 99 ? -25.812 14.205 2.545 1.00 96.56 99 GLY A CA 1
ATOM 754 C C . GLY A 1 99 ? -26.093 12.701 2.668 1.00 96.56 99 GLY A C 1
ATOM 755 O O . GLY A 1 99 ? -26.898 12.290 3.501 1.00 96.56 99 GLY A O 1
ATOM 756 N N . LYS A 1 100 ? -25.441 11.859 1.856 1.00 95.81 100 LYS A N 1
ATOM 757 C CA . LYS A 1 100 ? -25.602 10.390 1.864 1.00 95.81 100 LYS A CA 1
ATOM 758 C C . LYS A 1 100 ? -24.716 9.694 2.900 1.00 95.81 100 LYS A C 1
ATOM 760 O O . LYS A 1 100 ? -24.903 8.506 3.156 1.00 95.81 100 LYS A O 1
ATOM 765 N N . GLY A 1 101 ? -23.768 10.425 3.486 1.00 94.31 101 GLY A N 1
ATOM 766 C CA . GLY A 1 101 ? -22.834 9.919 4.489 1.00 94.31 101 GLY A CA 1
ATOM 767 C C . GLY A 1 101 ? -21.783 8.961 3.920 1.00 94.31 101 GLY A C 1
ATOM 768 O O . GLY A 1 101 ? -21.587 8.859 2.707 1.00 94.31 101 GLY A O 1
ATOM 769 N N . LEU A 1 102 ? -21.087 8.265 4.823 1.00 96.25 102 LEU A N 1
ATOM 770 C CA . LEU A 1 102 ? -20.062 7.280 4.478 1.00 96.25 102 LEU A CA 1
ATOM 771 C C . LEU A 1 102 ? -20.612 5.850 4.454 1.00 96.25 102 LEU A C 1
ATOM 773 O O 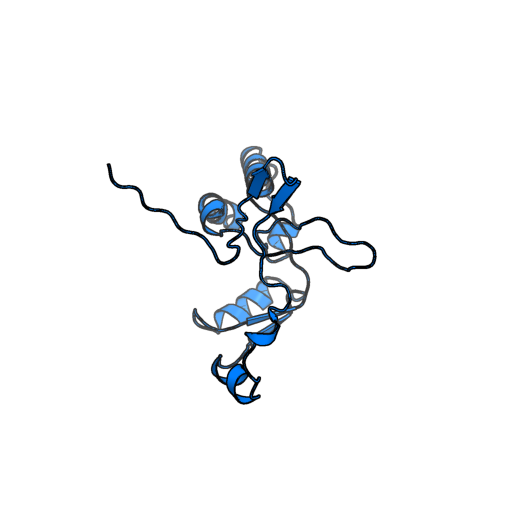. LEU A 1 102 ? -21.422 5.497 5.313 1.00 96.25 102 LEU A O 1
ATOM 777 N N . PRO A 1 103 ? -20.105 4.988 3.556 1.00 96.06 103 PRO A N 1
ATOM 778 C CA . PRO A 1 103 ? -20.407 3.564 3.595 1.00 96.06 103 PRO A CA 1
ATOM 779 C C . PRO A 1 103 ? -19.932 2.890 4.892 1.00 96.06 103 PRO A C 1
ATOM 781 O O . PRO A 1 103 ? -18.797 3.086 5.327 1.00 96.06 103 PRO A O 1
ATOM 784 N N . ASP A 1 104 ? -20.761 2.007 5.453 1.00 95.50 104 ASP A N 1
ATOM 785 C CA . ASP A 1 104 ? -20.487 1.258 6.691 1.00 95.50 104 ASP A CA 1
ATOM 786 C C . ASP A 1 104 ? -19.129 0.547 6.721 1.00 95.50 104 ASP A C 1
ATOM 788 O O . ASP A 1 104 ? -18.475 0.482 7.762 1.00 95.50 104 ASP A O 1
ATOM 792 N N . TYR A 1 105 ? -18.697 -0.011 5.589 1.00 95.81 105 TYR A N 1
ATOM 793 C CA . TYR A 1 105 ? -17.446 -0.763 5.514 1.00 95.81 105 TYR A CA 1
ATOM 794 C C . TYR A 1 105 ? -16.211 0.115 5.771 1.00 95.81 105 TYR A C 1
ATOM 796 O O . TYR A 1 105 ? -15.214 -0.392 6.274 1.00 95.81 105 TYR A O 1
ATOM 804 N N . ILE A 1 106 ? -16.282 1.424 5.498 1.00 96.62 106 ILE A N 1
ATOM 805 C CA . ILE A 1 106 ? -15.204 2.379 5.806 1.00 96.62 106 ILE A CA 1
ATOM 806 C C . ILE A 1 106 ? -15.085 2.610 7.310 1.00 96.62 106 ILE A C 1
ATOM 808 O O . ILE A 1 106 ? -13.990 2.828 7.815 1.00 96.62 106 ILE A O 1
ATOM 812 N N . LYS A 1 107 ? -16.205 2.531 8.033 1.00 94.69 107 LYS A N 1
ATOM 813 C CA . LYS A 1 107 ? -16.244 2.726 9.486 1.00 94.69 107 LYS A CA 1
ATOM 814 C C . LYS A 1 107 ? -15.808 1.474 10.252 1.00 94.69 107 LYS A C 1
ATOM 816 O O . LYS A 1 107 ? -15.297 1.571 11.363 1.00 94.69 107 LYS A O 1
ATOM 821 N N . LYS A 1 108 ? -16.038 0.291 9.671 1.00 95.69 108 LYS A N 1
ATOM 822 C CA . LYS A 1 108 ? -15.842 -1.008 10.339 1.00 95.69 108 LYS A CA 1
ATOM 823 C C . LYS A 1 108 ? -14.441 -1.597 10.170 1.00 95.69 108 LYS A C 1
ATOM 825 O O . LYS A 1 108 ? -14.019 -2.350 11.042 1.00 95.69 108 LYS A O 1
ATOM 830 N N . TYR A 1 109 ? -13.727 -1.268 9.093 1.00 97.31 109 TYR A N 1
ATOM 831 C CA . TYR A 1 109 ? -12.453 -1.905 8.745 1.00 97.31 109 TYR A CA 1
ATOM 832 C C . TYR A 1 109 ? -11.357 -0.880 8.431 1.00 97.31 109 TYR A C 1
ATOM 834 O O . TYR A 1 109 ? -11.662 0.209 7.943 1.00 97.31 109 TYR A O 1
ATOM 842 N N . PRO A 1 110 ? -10.071 -1.223 8.637 1.00 98.12 110 PRO A N 1
ATOM 843 C CA . PRO A 1 110 ? -8.968 -0.396 8.169 1.00 98.12 110 PRO A CA 1
ATOM 844 C C . PRO A 1 110 ? -9.009 -0.208 6.651 1.00 98.12 110 PRO A C 1
ATOM 846 O O . PRO A 1 110 ? -9.368 -1.127 5.908 1.00 98.12 110 PRO A O 1
ATOM 849 N N . VAL A 1 111 ? -8.582 0.969 6.193 1.00 98.38 111 VAL A N 1
ATOM 850 C CA . VAL A 1 111 ? -8.523 1.300 4.768 1.00 98.38 111 VAL A CA 1
ATOM 851 C C . VAL A 1 111 ? -7.080 1.226 4.276 1.00 98.38 111 VAL A C 1
ATOM 853 O O . VAL A 1 111 ? -6.210 1.971 4.721 1.00 98.38 111 VAL A O 1
ATOM 856 N N . TYR A 1 112 ? -6.824 0.328 3.330 1.00 98.69 112 TYR A N 1
ATOM 857 C CA . TYR A 1 112 ? -5.553 0.184 2.641 1.00 98.69 112 TYR A CA 1
ATOM 858 C C . TYR A 1 112 ? -5.581 0.904 1.301 1.00 98.69 112 TYR A C 1
ATOM 860 O O . TYR A 1 112 ? -6.324 0.554 0.379 1.00 98.69 112 TYR A O 1
ATOM 868 N N . TYR A 1 113 ? -4.738 1.923 1.182 1.00 98.62 113 TYR A N 1
ATOM 869 C CA . TYR A 1 113 ? -4.626 2.686 -0.047 1.00 98.62 113 TYR A CA 1
ATOM 870 C C . TYR A 1 113 ? -3.780 1.923 -1.060 1.00 98.62 113 TYR A C 1
ATOM 872 O O . TYR A 1 113 ? -2.552 1.988 -1.034 1.00 98.62 113 TYR A O 1
ATOM 880 N N . ALA A 1 114 ? -4.434 1.197 -1.963 1.00 98.19 114 ALA A N 1
ATOM 881 C CA . ALA A 1 114 ? -3.760 0.385 -2.967 1.00 98.19 114 ALA A CA 1
ATOM 882 C C . ALA A 1 114 ? -4.609 0.192 -4.231 1.00 98.19 114 ALA A C 1
ATOM 884 O O . ALA A 1 114 ? -5.786 0.549 -4.285 1.00 98.19 114 ALA A O 1
ATOM 885 N N . GLY A 1 115 ? -3.982 -0.345 -5.276 1.00 97.50 115 GLY A N 1
ATOM 886 C CA . GLY A 1 115 ? -4.643 -0.775 -6.506 1.00 97.50 115 GLY A CA 1
ATOM 887 C C . GLY A 1 115 ? -3.961 -2.046 -7.008 1.00 97.50 115 GLY A C 1
ATOM 888 O O . GLY A 1 115 ? -2.780 -1.965 -7.350 1.00 97.50 115 GLY A O 1
ATOM 889 N N . PRO A 1 116 ? -4.641 -3.204 -7.007 1.00 97.00 116 PRO A N 1
ATOM 890 C CA . PRO A 1 116 ? -4.006 -4.469 -7.349 1.00 97.00 116 PRO A CA 1
ATOM 891 C C . PRO A 1 116 ? -3.689 -4.539 -8.844 1.00 97.00 116 PRO A C 1
ATOM 893 O O . PRO A 1 116 ? -4.441 -4.031 -9.680 1.00 97.00 116 PRO A O 1
ATOM 896 N N . ALA A 1 117 ? -2.593 -5.212 -9.189 1.00 98.06 117 ALA A N 1
ATOM 897 C CA . ALA A 1 117 ? -2.365 -5.681 -10.550 1.00 98.06 117 ALA A CA 1
ATOM 898 C C . ALA A 1 117 ? -3.325 -6.836 -10.895 1.00 98.06 117 ALA A C 1
ATOM 900 O O . ALA A 1 117 ? -4.013 -7.381 -10.030 1.00 98.06 117 ALA A O 1
ATOM 901 N N . LYS A 1 118 ? -3.353 -7.242 -12.170 1.00 97.94 118 LYS A N 1
ATOM 902 C CA . LYS A 1 118 ? -4.138 -8.404 -12.611 1.00 97.94 118 LYS A CA 1
ATOM 903 C C . LYS A 1 118 ? -3.723 -9.653 -11.828 1.00 97.94 118 LYS A C 1
ATOM 905 O O . LYS A 1 118 ? -2.530 -9.927 -11.709 1.00 97.94 118 LYS A O 1
ATOM 910 N N . THR A 1 119 ? -4.701 -10.412 -11.347 1.00 98.50 119 THR A N 1
ATOM 911 C CA . THR A 1 119 ? -4.463 -11.688 -10.665 1.00 98.50 119 THR A CA 1
ATOM 912 C C . THR A 1 119 ? -4.057 -12.760 -11.680 1.00 98.50 119 THR A C 1
ATOM 914 O O . THR A 1 119 ? -4.821 -13.015 -12.615 1.00 98.50 119 THR A O 1
ATOM 917 N N . PRO A 1 120 ? -2.877 -13.389 -11.535 1.00 98.00 120 PRO A N 1
ATOM 918 C CA . PRO A 1 120 ? -2.500 -14.534 -12.356 1.00 98.00 120 PRO A CA 1
ATOM 919 C C . PRO A 1 120 ? -3.437 -15.726 -12.123 1.00 98.00 120 PRO A C 1
ATOM 921 O O . PRO A 1 120 ? -3.970 -15.907 -11.028 1.00 98.00 120 PRO A O 1
ATOM 924 N N . ALA A 1 121 ? -3.620 -16.566 -13.142 1.00 98.06 121 ALA A N 1
ATOM 925 C CA . ALA A 1 121 ? -4.458 -17.757 -13.026 1.00 98.06 121 ALA A CA 1
ATOM 926 C C . ALA A 1 121 ? -3.953 -18.688 -11.906 1.00 98.06 121 ALA A C 1
ATOM 928 O O . ALA A 1 121 ? -2.758 -18.957 -11.809 1.00 98.06 121 ALA A O 1
ATOM 929 N N . GLY A 1 122 ? -4.869 -19.163 -11.055 1.00 98.06 122 GLY A N 1
ATOM 930 C CA . GLY A 1 122 ? -4.554 -20.050 -9.928 1.00 98.06 122 GLY A CA 1
ATOM 931 C C . GLY A 1 122 ? -3.884 -19.376 -8.723 1.00 98.06 122 GLY A C 1
ATOM 932 O O . GLY A 1 122 ? -3.618 -20.056 -7.737 1.00 98.06 122 GLY A O 1
ATOM 933 N N . MET A 1 123 ? -3.630 -18.063 -8.769 1.00 98.19 123 MET A N 1
ATOM 934 C CA . MET A 1 123 ? -3.017 -17.317 -7.666 1.00 98.19 123 MET A CA 1
ATOM 935 C C . MET A 1 123 ? -4.068 -16.559 -6.840 1.00 98.19 123 MET A C 1
ATOM 937 O O . MET A 1 123 ? -5.072 -16.108 -7.392 1.00 98.19 123 MET A O 1
ATOM 941 N N . PRO A 1 124 ? -3.839 -16.356 -5.529 1.00 97.38 124 PRO A N 1
ATOM 942 C CA . PRO A 1 124 ? -4.794 -15.665 -4.659 1.00 97.38 124 PRO A CA 1
ATOM 943 C C . PRO A 1 124 ? -4.877 -14.151 -4.920 1.00 97.38 124 PRO A C 1
ATOM 945 O O . PRO A 1 124 ? -5.903 -13.534 -4.651 1.00 97.38 124 PRO A O 1
ATOM 948 N N . SER A 1 125 ? -3.805 -13.536 -5.430 1.00 98.31 125 SER A N 1
ATOM 949 C CA . SER A 1 125 ? -3.732 -12.101 -5.721 1.00 98.31 125 SER A CA 1
ATOM 950 C C . SER A 1 125 ? -2.670 -11.820 -6.783 1.00 98.31 125 SER A C 1
ATOM 952 O O . SER A 1 125 ? -1.679 -12.542 -6.891 1.00 98.31 125 SER A O 1
ATOM 954 N N . GLY A 1 126 ? -2.849 -10.738 -7.543 1.00 98.25 126 GLY A N 1
ATOM 955 C CA . GLY A 1 126 ? -1.747 -10.096 -8.260 1.00 98.25 126 GLY A CA 1
ATOM 956 C C . GLY A 1 126 ? -0.832 -9.310 -7.316 1.00 98.25 126 GLY A C 1
ATOM 957 O O . GLY A 1 126 ? -1.073 -9.237 -6.107 1.00 98.25 126 GLY A O 1
ATOM 958 N N . SER A 1 127 ? 0.210 -8.680 -7.866 1.00 98.19 127 SER A N 1
ATOM 959 C CA . SER A 1 127 ? 1.045 -7.737 -7.111 1.00 98.19 127 SER A CA 1
ATOM 960 C C . SER A 1 127 ? 0.183 -6.614 -6.529 1.00 98.19 127 SER A C 1
ATOM 962 O O . SER A 1 127 ? -0.564 -5.962 -7.261 1.00 98.19 127 SER A O 1
ATOM 964 N N . PHE A 1 128 ? 0.287 -6.387 -5.219 1.00 98.12 128 PHE A N 1
ATOM 965 C CA . PHE A 1 128 ? -0.653 -5.533 -4.492 1.00 98.12 128 PHE A CA 1
ATOM 966 C C . PHE A 1 128 ? 0.045 -4.698 -3.412 1.00 98.12 128 PHE A C 1
ATOM 968 O O . PHE A 1 128 ? -0.197 -4.856 -2.222 1.00 98.12 128 PHE A O 1
ATOM 975 N N . GLY A 1 129 ? 0.972 -3.838 -3.841 1.00 97.69 129 GLY A N 1
ATOM 976 C CA . GLY A 1 129 ? 1.683 -2.917 -2.952 1.00 97.69 129 GLY A CA 1
ATOM 977 C C . GLY A 1 129 ? 0.870 -1.664 -2.582 1.00 97.69 129 GLY A C 1
ATOM 978 O O . GLY A 1 129 ? -0.149 -1.370 -3.217 1.00 97.69 129 GLY A O 1
ATOM 979 N N . PRO A 1 130 ? 1.333 -0.897 -1.574 1.00 98.19 130 PRO A N 1
ATOM 980 C CA . PRO A 1 130 ? 0.669 0.321 -1.124 1.00 98.19 130 PRO A CA 1
ATOM 981 C C . PRO A 1 130 ? 0.797 1.449 -2.149 1.00 98.19 130 PRO A C 1
ATOM 983 O O . PRO A 1 130 ? 1.644 1.434 -3.043 1.00 98.19 130 PRO A O 1
ATOM 986 N N . THR A 1 131 ? -0.003 2.491 -1.961 1.00 97.62 131 THR A N 1
ATOM 987 C CA . THR A 1 131 ? 0.139 3.773 -2.645 1.00 97.62 131 THR A CA 1
ATOM 988 C C . THR A 1 131 ? 0.554 4.882 -1.675 1.00 97.62 131 THR A C 1
ATOM 990 O O . THR A 1 131 ? 0.482 4.729 -0.459 1.00 97.62 131 THR A O 1
ATOM 993 N N . THR A 1 132 ? 0.998 6.018 -2.211 1.00 97.62 132 THR A N 1
ATOM 994 C CA . THR A 1 132 ? 1.413 7.187 -1.420 1.00 97.62 132 THR A CA 1
ATOM 995 C C . THR A 1 132 ? 0.258 7.730 -0.577 1.00 97.62 132 THR A C 1
ATOM 997 O O . THR A 1 132 ? -0.713 8.238 -1.135 1.00 97.62 132 THR A O 1
ATOM 1000 N N . ALA A 1 133 ? 0.386 7.669 0.751 1.00 98.12 133 ALA A N 1
ATOM 1001 C CA . ALA A 1 133 ? -0.671 8.064 1.684 1.00 98.12 133 ALA A CA 1
ATOM 1002 C C . ALA A 1 133 ? -1.057 9.547 1.591 1.00 98.12 133 ALA A C 1
ATOM 1004 O O . ALA A 1 133 ? -2.245 9.847 1.569 1.00 98.12 133 ALA A O 1
ATOM 1005 N N . GLY A 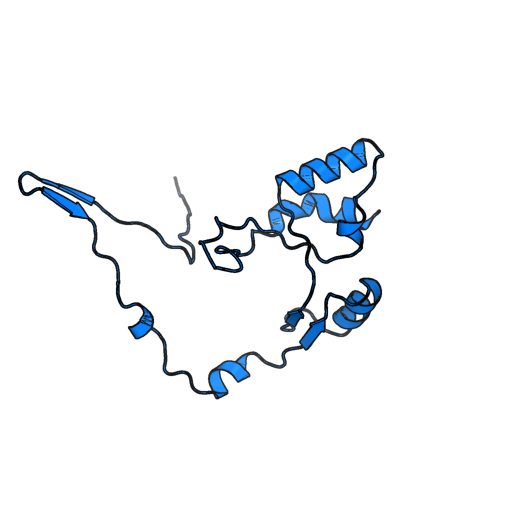1 134 ? -0.076 10.442 1.416 1.00 97.81 134 GLY A N 1
ATOM 1006 C CA . GLY A 1 134 ? -0.295 11.897 1.421 1.00 97.81 134 GLY A CA 1
ATOM 1007 C C . GLY A 1 134 ? -1.302 12.419 0.385 1.00 97.81 134 GLY A C 1
ATOM 1008 O O . GLY A 1 134 ? -1.855 13.500 0.540 1.00 97.81 134 GLY A O 1
ATOM 1009 N N . ARG A 1 135 ? -1.603 11.648 -0.672 1.00 98.12 135 ARG A N 1
ATOM 1010 C CA . ARG A 1 135 ? -2.650 12.026 -1.641 1.00 98.12 135 ARG A CA 1
ATOM 1011 C C . ARG A 1 135 ? -4.070 11.922 -1.074 1.00 98.12 135 ARG A C 1
ATOM 1013 O O . ARG A 1 135 ? -4.992 12.475 -1.665 1.00 98.12 135 ARG A O 1
ATOM 1020 N N . MET A 1 136 ? -4.247 11.213 0.041 1.00 98.56 136 MET A N 1
ATOM 1021 C CA . MET A 1 136 ? -5.534 11.017 0.705 1.00 98.56 136 MET A CA 1
ATOM 1022 C C . MET A 1 136 ? -5.729 11.943 1.920 1.00 98.56 136 MET A C 1
ATOM 1024 O O . MET A 1 136 ? -6.823 11.957 2.480 1.00 98.56 136 MET A O 1
ATOM 1028 N N . ASP A 1 137 ? -4.729 12.750 2.297 1.00 98.38 137 ASP A N 1
ATOM 1029 C CA . ASP A 1 137 ? -4.784 13.650 3.462 1.00 98.38 137 ASP A CA 1
ATOM 1030 C C . ASP A 1 137 ? -6.029 14.562 3.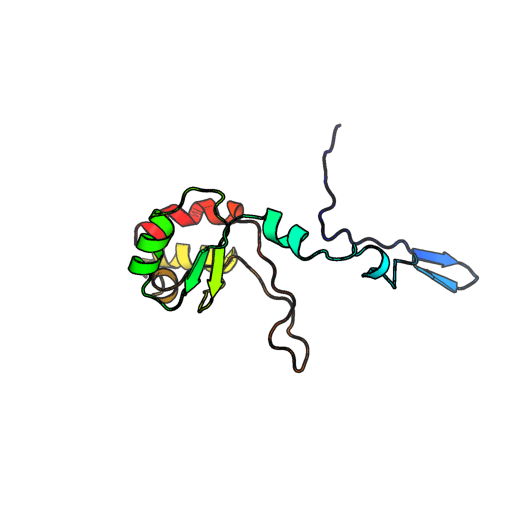496 1.00 98.38 137 ASP A C 1
ATOM 1032 O O . ASP A 1 137 ? -6.639 14.665 4.564 1.00 98.38 137 ASP A O 1
ATOM 1036 N N . PRO A 1 138 ? -6.494 15.159 2.371 1.00 98.25 138 PRO A N 1
ATOM 1037 C CA . PRO A 1 138 ? -7.682 16.018 2.382 1.00 98.25 138 PRO A CA 1
ATOM 1038 C C . PRO A 1 138 ? -8.977 15.324 2.832 1.00 98.25 138 PRO A C 1
ATOM 1040 O O . PRO A 1 138 ? -9.911 16.000 3.252 1.00 98.25 138 PRO A O 1
ATOM 1043 N N . TYR A 1 139 ? -9.045 13.991 2.750 1.00 98.06 139 TYR A N 1
ATOM 1044 C CA . TYR A 1 139 ? -10.248 13.219 3.073 1.00 98.06 139 TYR A CA 1
ATOM 1045 C C . TYR A 1 139 ? -10.281 12.726 4.524 1.00 98.06 139 TYR A C 1
ATOM 1047 O O . TYR A 1 139 ? -11.353 12.402 5.029 1.00 98.06 139 TYR A O 1
ATOM 1055 N N . VAL A 1 140 ? -9.135 12.670 5.216 1.00 97.94 140 VAL A N 1
ATOM 1056 C CA . VAL A 1 140 ? -9.029 12.036 6.544 1.00 97.94 140 VAL A CA 1
ATOM 1057 C C . VAL A 1 140 ? -9.920 12.732 7.575 1.00 97.94 140 VAL A C 1
ATOM 1059 O O . VAL A 1 140 ? -10.714 12.070 8.240 1.00 97.94 140 VAL A O 1
ATOM 1062 N N . GLY A 1 141 ? -9.824 14.060 7.679 1.00 97.06 141 GLY A N 1
ATOM 1063 C CA . GLY A 1 141 ? -10.624 14.854 8.618 1.00 97.06 141 GLY A CA 1
ATOM 1064 C C . GLY A 1 141 ? -12.134 14.721 8.382 1.00 97.06 141 GLY A C 1
ATOM 1065 O O . GLY A 1 141 ? -12.844 14.305 9.299 1.00 97.06 141 GLY A O 1
AT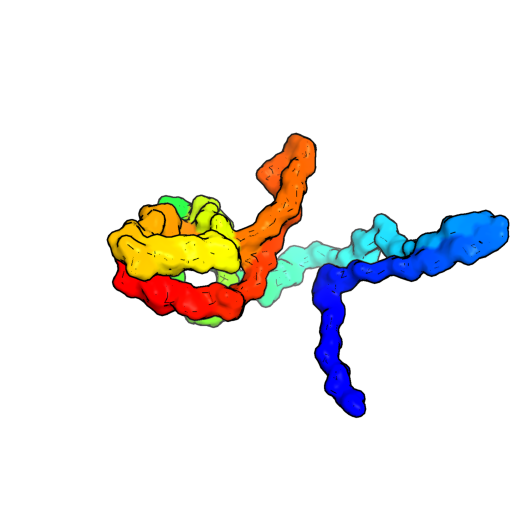OM 1066 N N . PRO A 1 142 ? -12.631 15.008 7.161 1.00 95.75 142 PRO A N 1
ATOM 1067 C CA . PRO A 1 142 ? -14.040 14.822 6.825 1.00 95.75 142 PRO A CA 1
ATOM 1068 C C . PRO A 1 142 ? -14.540 13.409 7.128 1.00 95.75 142 PRO A C 1
ATOM 1070 O O . PRO A 1 142 ? -15.608 13.254 7.713 1.00 95.75 142 PRO A O 1
ATOM 1073 N N . PHE A 1 143 ? -13.761 12.375 6.799 1.00 97.62 143 PHE A N 1
ATOM 1074 C CA . PHE A 1 143 ? -14.217 10.999 6.977 1.00 97.62 143 PHE A CA 1
ATOM 1075 C C . PHE A 1 143 ? -14.289 10.584 8.446 1.00 97.62 143 PHE A C 1
ATOM 1077 O O . PHE A 1 143 ? -15.227 9.897 8.828 1.00 97.62 143 PHE A O 1
ATOM 1084 N N . GLN A 1 144 ? -13.332 11.009 9.274 1.00 96.81 144 GLN A N 1
ATOM 1085 C CA . GLN A 1 144 ? -13.317 10.683 10.705 1.00 96.81 144 GLN A CA 1
ATOM 1086 C C . GLN A 1 144 ? -14.361 11.455 11.525 1.00 96.81 144 GLN A C 1
ATOM 1088 O O . GLN A 1 144 ? -14.655 11.061 12.650 1.00 96.81 144 GLN A O 1
ATOM 1093 N N . SER A 1 145 ? -14.926 12.539 10.985 1.00 94.94 145 SER A N 1
ATOM 1094 C CA . SER A 1 145 ? -15.995 13.300 11.648 1.00 94.94 145 SER A CA 1
ATOM 1095 C C . SER A 1 145 ? -17.392 12.659 11.575 1.00 94.94 145 SER A C 1
ATOM 1097 O O . SER A 1 145 ? -18.323 13.197 12.175 1.00 94.94 145 SER A O 1
ATOM 1099 N N . LEU A 1 146 ? -17.549 11.537 10.856 1.00 90.38 146 LEU A N 1
ATOM 1100 C CA . LEU A 1 146 ? -18.828 10.873 10.553 1.00 90.38 146 LEU A CA 1
ATOM 1101 C C . LEU A 1 146 ? -18.904 9.445 11.096 1.00 90.38 146 LEU A C 1
ATOM 1103 O O . LEU A 1 146 ? -20.043 8.991 11.364 1.00 90.38 146 LEU A O 1
#